Protein AF-A0A975CCB9-F1 (afdb_monomer_lite)

pLDDT: mean 89.03, std 10.04, range [45.72, 97.88]

Foldseek 3Di:
DWDFLVVCLAVPQKAKAWDDWDACPDDLFGIKTKIKMDNDVVLVVPPPPVPRPIWIKIWTASFFDDKDKDFDDVPDDDPQWAWGGDQWTKTPDDPVLVVCCVPPVVVCVPVVARWIWIWGNHDRMIMIITGRDGIIMDIDDDD

Radius of gyration: 15.51 Å; chains: 1; bounding box: 40×26×42 Å

Secondary structure (DSSP, 8-state):
-PEEHHHHTT--S-EEEEEEEEEEEETTEEEEEEEEEESSHHHHHHTTSTT---EEEEEEESSEEEEEEEE--TT---TT-EEESSSEEEEEE-HHHHHHHHH-HHHHHHH-SPPEEEEEEETTEEEEEEESSPPEEEEPPP-

Structure (mmCIF, N/CA/C/O backbone):
data_AF-A0A975CCB9-F1
#
_entry.id   AF-A0A975CCB9-F1
#
loop_
_atom_site.group_PDB
_atom_site.id
_atom_site.type_symbol
_atom_site.label_atom_id
_atom_site.label_alt_id
_atom_site.label_comp_id
_atom_site.label_asym_id
_atom_site.label_entity_id
_atom_site.label_seq_id
_atom_site.pdbx_PDB_ins_code
_atom_site.Cartn_x
_atom_site.Cartn_y
_atom_site.Cartn_z
_atom_site.occupancy
_atom_site.B_iso_or_equiv
_atom_site.auth_seq_id
_atom_site.auth_comp_id
_atom_site.auth_asym_id
_atom_site.auth_atom_id
_atom_site.pdbx_PDB_model_num
ATOM 1 N N . MET A 1 1 ? -7.059 -13.027 -12.911 1.00 60.38 1 MET A N 1
ATOM 2 C CA . MET A 1 1 ? -7.643 -13.655 -11.696 1.00 60.38 1 MET A CA 1
ATOM 3 C C . MET A 1 1 ? -7.320 -12.735 -10.530 1.00 60.38 1 MET A C 1
ATOM 5 O O . MET A 1 1 ? -6.174 -12.328 -10.441 1.00 60.38 1 MET A O 1
ATOM 9 N N . GLY A 1 2 ? -8.303 -12.330 -9.720 1.00 77.81 2 GLY A N 1
ATOM 10 C CA . GLY A 1 2 ? -8.056 -11.396 -8.613 1.00 77.81 2 GLY A CA 1
ATOM 11 C C . GLY A 1 2 ? -7.240 -12.049 -7.497 1.00 77.81 2 GLY A C 1
ATOM 12 O O . GLY A 1 2 ? -7.587 -13.140 -7.044 1.00 77.81 2 GLY A O 1
ATOM 13 N N . MET A 1 3 ? -6.166 -11.389 -7.081 1.00 91.19 3 MET A N 1
ATOM 14 C CA . MET A 1 3 ? -5.312 -11.757 -5.953 1.00 91.19 3 MET A CA 1
ATOM 15 C C . MET A 1 3 ? -5.696 -10.931 -4.723 1.00 91.19 3 MET A C 1
ATOM 17 O O . MET A 1 3 ? -6.300 -9.863 -4.850 1.00 91.19 3 MET A O 1
ATOM 21 N N . ARG A 1 4 ? -5.373 -11.413 -3.519 1.00 90.75 4 ARG A N 1
ATOM 22 C CA . ARG A 1 4 ? -5.697 -10.687 -2.282 1.00 90.75 4 ARG A CA 1
ATOM 23 C C . ARG A 1 4 ? -4.503 -9.875 -1.817 1.00 90.75 4 ARG A C 1
ATOM 25 O O . ARG A 1 4 ? -3.369 -10.336 -1.893 1.00 90.75 4 ARG A O 1
ATOM 32 N N . PHE A 1 5 ? -4.771 -8.721 -1.216 1.00 89.88 5 PHE A N 1
ATOM 33 C CA . PHE A 1 5 ? -3.738 -7.868 -0.621 1.00 89.88 5 PHE A CA 1
ATOM 34 C C . PHE A 1 5 ? -2.839 -8.612 0.370 1.00 89.88 5 PHE A C 1
ATOM 36 O O . PHE A 1 5 ? -1.623 -8.456 0.366 1.00 89.88 5 PHE A O 1
ATOM 43 N N . LYS A 1 6 ? -3.430 -9.487 1.189 1.00 88.62 6 LYS A N 1
ATOM 44 C CA . LYS A 1 6 ? -2.690 -10.278 2.182 1.00 88.62 6 LYS A CA 1
ATOM 45 C C . LYS A 1 6 ? -1.659 -11.221 1.573 1.00 88.62 6 LYS A C 1
ATOM 47 O O . LYS A 1 6 ? -0.684 -11.545 2.244 1.00 88.62 6 LYS A O 1
ATOM 52 N N . ASP A 1 7 ? -1.871 -11.654 0.333 1.00 90.19 7 ASP A N 1
ATOM 53 C CA . ASP A 1 7 ? -0.935 -12.533 -0.362 1.00 90.19 7 ASP A CA 1
ATOM 54 C C . ASP A 1 7 ? 0.346 -11.755 -0.747 1.00 90.19 7 ASP A C 1
ATOM 56 O O . ASP A 1 7 ? 1.433 -12.327 -0.743 1.00 90.19 7 ASP A O 1
ATOM 60 N N . PHE A 1 8 ? 0.244 -10.434 -0.947 1.00 91.12 8 PHE A N 1
ATOM 61 C CA . PHE A 1 8 ? 1.368 -9.533 -1.232 1.00 91.12 8 PHE A CA 1
ATOM 62 C C . PHE A 1 8 ? 2.099 -9.031 0.020 1.00 91.12 8 PHE A C 1
ATOM 64 O O . PHE A 1 8 ? 3.225 -8.563 -0.070 1.00 91.12 8 PHE A O 1
ATOM 71 N N . MET A 1 9 ? 1.529 -9.180 1.220 1.00 91.00 9 MET A N 1
ATOM 72 C CA . MET A 1 9 ? 2.229 -8.797 2.459 1.00 91.00 9 MET A CA 1
ATOM 73 C C . MET A 1 9 ? 3.508 -9.614 2.702 1.00 91.00 9 MET A C 1
ATOM 75 O O . MET A 1 9 ? 4.369 -9.195 3.468 1.00 91.00 9 MET A O 1
ATOM 79 N N . GLN A 1 10 ? 3.614 -10.805 2.106 1.00 87.00 10 GLN A N 1
ATOM 80 C CA . GLN A 1 10 ? 4.793 -11.676 2.201 1.00 87.00 10 GLN A CA 1
ATOM 81 C C . GLN A 1 10 ? 5.717 -11.545 0.983 1.00 87.00 10 GLN A C 1
ATOM 83 O O . GLN A 1 10 ? 6.751 -12.214 0.918 1.00 87.00 10 GLN A O 1
ATOM 88 N N . ASP A 1 11 ? 5.334 -10.715 0.017 1.00 83.38 11 ASP A N 1
ATOM 89 C CA . ASP A 1 11 ? 6.090 -10.478 -1.198 1.00 83.38 11 ASP A CA 1
ATOM 90 C C . ASP A 1 11 ? 7.246 -9.525 -0.892 1.00 83.38 11 ASP A C 1
ATOM 92 O O . ASP A 1 11 ? 7.067 -8.321 -0.750 1.00 83.38 11 ASP A O 1
ATOM 96 N N . THR A 1 12 ? 8.433 -10.102 -0.720 1.00 85.44 12 THR A N 1
ATOM 97 C CA . THR A 1 12 ? 9.662 -9.381 -0.368 1.00 85.44 12 THR A CA 1
ATOM 98 C C . THR A 1 12 ? 10.661 -9.425 -1.524 1.00 85.44 12 THR A C 1
ATOM 100 O O . THR A 1 12 ? 10.566 -10.275 -2.415 1.00 85.44 12 THR A O 1
ATOM 103 N N . GLY A 1 13 ? 11.636 -8.511 -1.518 1.00 88.56 13 GLY A N 1
ATOM 104 C CA . GLY A 1 13 ? 12.678 -8.444 -2.553 1.00 88.56 13 GLY A CA 1
ATOM 105 C C . GLY A 1 13 ? 12.213 -7.826 -3.873 1.00 88.56 13 GLY A C 1
ATOM 106 O O . GLY A 1 13 ? 12.798 -8.102 -4.919 1.00 88.56 13 GLY A O 1
ATOM 107 N N . HIS A 1 14 ? 11.153 -7.027 -3.819 1.00 91.94 14 HIS A N 1
ATOM 108 C CA . HIS A 1 14 ? 10.673 -6.207 -4.920 1.00 91.94 14 HIS A CA 1
ATOM 109 C C . HIS A 1 14 ? 10.544 -4.769 -4.420 1.00 91.94 14 HIS A C 1
ATOM 111 O O . HIS A 1 14 ? 10.593 -4.528 -3.220 1.00 91.94 14 HIS A O 1
ATOM 117 N N . TYR A 1 15 ? 10.407 -3.843 -5.354 1.00 94.19 15 TYR A N 1
ATOM 118 C CA . TYR A 1 15 ? 10.173 -2.431 -5.119 1.00 94.19 15 TYR A CA 1
ATOM 119 C C . TYR A 1 15 ? 8.884 -2.029 -5.818 1.00 94.19 15 TYR A C 1
ATOM 121 O O . TYR A 1 15 ? 8.557 -2.572 -6.881 1.00 94.19 15 TYR A O 1
ATOM 129 N N . LEU A 1 16 ? 8.184 -1.051 -5.248 1.00 95.75 16 LEU A N 1
ATOM 130 C CA . LEU A 1 16 ? 6.989 -0.460 -5.839 1.00 95.75 16 LEU A CA 1
ATOM 131 C C . LEU A 1 16 ? 7.240 0.980 -6.290 1.00 95.75 16 LEU A C 1
ATOM 133 O O . LEU A 1 16 ? 7.970 1.717 -5.638 1.00 95.75 16 LEU A O 1
ATOM 137 N N . SER A 1 17 ? 6.574 1.410 -7.355 1.00 95.94 17 SER A N 1
ATOM 138 C CA . SER A 1 17 ? 6.412 2.818 -7.734 1.00 95.94 17 SER A CA 1
ATOM 139 C C . SER A 1 17 ? 4.923 3.150 -7.769 1.00 95.94 17 SER A C 1
ATOM 141 O O . SER A 1 17 ? 4.124 2.364 -8.282 1.00 95.94 17 SER A O 1
ATOM 143 N N . PHE A 1 18 ? 4.538 4.287 -7.185 1.00 96.75 18 PHE A N 1
ATOM 144 C CA . PHE A 1 18 ? 3.163 4.777 -7.236 1.00 96.75 18 PHE A CA 1
ATOM 145 C C . PHE A 1 18 ? 2.945 5.542 -8.538 1.00 96.75 18 PHE A C 1
ATOM 147 O O . PHE A 1 18 ? 3.596 6.556 -8.776 1.00 96.75 18 PHE A O 1
ATOM 154 N N . GLU A 1 19 ? 1.981 5.095 -9.339 1.00 95.88 19 GLU A N 1
ATOM 155 C CA . GLU A 1 19 ? 1.722 5.691 -10.650 1.00 95.88 19 GLU A CA 1
ATOM 156 C C . GLU A 1 19 ? 0.529 6.642 -10.604 1.00 95.88 19 GLU A C 1
ATOM 158 O O . GLU A 1 19 ? 0.593 7.777 -11.076 1.00 95.88 19 GLU A O 1
ATOM 163 N N . GLN A 1 20 ? -0.588 6.189 -10.028 1.00 95.81 20 GLN A N 1
ATOM 164 C CA . GLN A 1 20 ? -1.801 6.998 -9.954 1.00 95.81 20 GLN A CA 1
ATOM 165 C C . GLN A 1 20 ? -2.826 6.457 -8.956 1.00 95.81 20 GLN A C 1
ATOM 167 O O . GLN A 1 20 ? -2.876 5.268 -8.641 1.00 95.81 20 GLN A O 1
ATOM 172 N N . ALA A 1 21 ? -3.708 7.359 -8.525 1.00 97.31 21 ALA A N 1
ATOM 173 C CA . ALA A 1 21 ? -4.948 7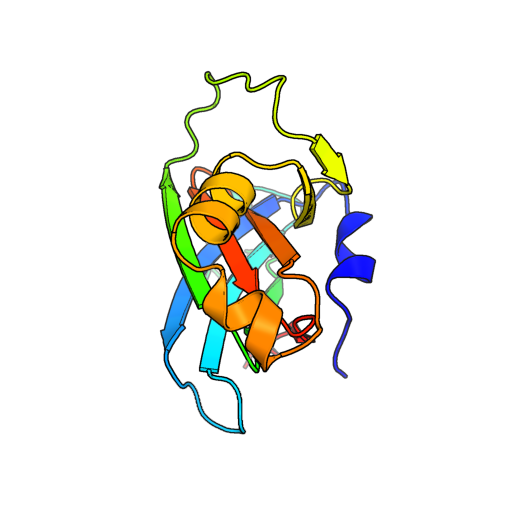.045 -7.833 1.00 97.31 21 ALA A CA 1
ATOM 174 C C . ALA A 1 21 ? -6.131 7.479 -8.710 1.00 97.31 21 ALA A C 1
ATOM 176 O O . ALA A 1 21 ? -6.232 8.647 -9.089 1.00 97.31 21 ALA A O 1
ATOM 177 N N . LEU A 1 22 ? -7.027 6.547 -9.023 1.00 96.88 22 LEU A N 1
ATOM 178 C CA . LEU A 1 22 ? -8.212 6.780 -9.845 1.00 96.88 22 LEU A CA 1
ATOM 179 C C . LEU A 1 22 ? -9.467 6.680 -8.978 1.00 96.88 22 LEU A C 1
ATOM 181 O O . LEU A 1 22 ? -9.702 5.662 -8.323 1.00 96.88 22 LEU A O 1
ATOM 185 N N . LEU A 1 23 ? -10.283 7.734 -8.991 1.00 95.00 23 LEU A N 1
ATOM 186 C CA . LEU A 1 23 ? -11.560 7.785 -8.281 1.00 95.00 23 LEU A CA 1
ATOM 187 C C . LEU A 1 23 ? -12.691 7.310 -9.193 1.00 95.00 23 LEU A C 1
ATOM 189 O O . LEU A 1 23 ? -12.807 7.780 -10.322 1.00 95.00 23 LEU A O 1
ATOM 193 N N . ALA A 1 24 ? -13.530 6.408 -8.683 1.00 89.19 24 ALA A N 1
ATOM 194 C CA . ALA A 1 24 ? -14.649 5.793 -9.402 1.00 89.19 24 ALA A CA 1
ATOM 195 C C . ALA A 1 24 ? -14.305 5.248 -10.816 1.00 89.19 24 ALA A C 1
ATOM 197 O O . ALA A 1 24 ? -14.993 5.583 -11.781 1.00 89.19 24 ALA A O 1
ATOM 198 N N . PRO A 1 25 ? -13.279 4.386 -10.963 1.00 78.88 25 PRO A N 1
ATOM 199 C CA . PRO A 1 25 ? -12.792 3.871 -12.251 1.00 78.88 25 PRO A CA 1
ATOM 200 C C . PRO A 1 25 ? -13.701 2.828 -12.943 1.00 78.88 25 PRO A C 1
ATOM 202 O O . PRO A 1 25 ? -13.227 2.163 -13.855 1.00 78.88 25 PRO A O 1
ATOM 205 N N . GLU A 1 26 ? -14.979 2.703 -12.549 1.00 86.38 26 GLU A N 1
ATOM 206 C CA . GLU A 1 26 ? -16.013 1.749 -13.028 1.00 86.38 26 GLU A CA 1
ATOM 207 C C . GLU A 1 26 ? -16.122 0.405 -12.260 1.00 86.38 26 GLU A C 1
ATOM 209 O O . GLU A 1 26 ? -15.375 0.113 -11.330 1.00 86.38 26 GLU A O 1
ATOM 214 N N . ASN A 1 27 ? -17.129 -0.413 -12.610 1.00 85.56 27 ASN A N 1
ATOM 215 C CA . ASN A 1 27 ? -17.359 -1.787 -12.115 1.00 85.56 27 ASN A CA 1
ATOM 216 C C . ASN A 1 27 ? -17.471 -1.968 -10.589 1.00 85.56 27 ASN A C 1
ATOM 218 O O . ASN A 1 27 ? -17.112 -3.013 -10.049 1.00 85.56 27 ASN A O 1
ATOM 222 N N . GLY A 1 28 ? -18.013 -0.971 -9.885 1.00 86.50 28 GLY A N 1
ATOM 223 C CA . GLY A 1 28 ? -18.185 -1.039 -8.429 1.00 86.50 28 GLY A CA 1
ATOM 224 C C . GLY A 1 28 ? -16.886 -0.838 -7.644 1.00 86.50 28 GLY A C 1
ATOM 225 O O . GLY A 1 28 ? -16.856 -1.105 -6.444 1.00 86.50 28 GLY A O 1
ATOM 226 N N . VAL A 1 29 ? -15.830 -0.358 -8.305 1.00 92.94 29 VAL A N 1
ATOM 227 C CA . VAL A 1 29 ? -14.596 0.106 -7.669 1.00 92.94 29 VAL A CA 1
ATOM 228 C C . VAL A 1 29 ? -14.726 1.602 -7.400 1.00 92.94 29 VAL A C 1
ATOM 230 O O . VAL A 1 29 ? -15.036 2.377 -8.306 1.00 92.94 29 VAL A O 1
ATOM 233 N N . ASN A 1 30 ? -14.486 2.019 -6.157 1.00 94.88 30 ASN A N 1
ATOM 234 C CA . ASN A 1 30 ? -14.572 3.427 -5.763 1.00 94.88 30 ASN A CA 1
ATOM 235 C C . ASN A 1 30 ? -13.200 4.114 -5.756 1.00 94.88 30 ASN A C 1
ATOM 237 O O . ASN A 1 30 ? -13.120 5.313 -6.020 1.00 94.88 30 ASN A O 1
ATOM 241 N N . LEU A 1 31 ? -12.128 3.359 -5.509 1.00 97.31 31 LEU A N 1
ATOM 242 C CA . LEU A 1 31 ? -10.744 3.819 -5.610 1.00 97.31 31 LEU A CA 1
ATOM 243 C C . LEU A 1 31 ? -9.885 2.713 -6.218 1.00 97.31 31 LEU A C 1
ATOM 245 O 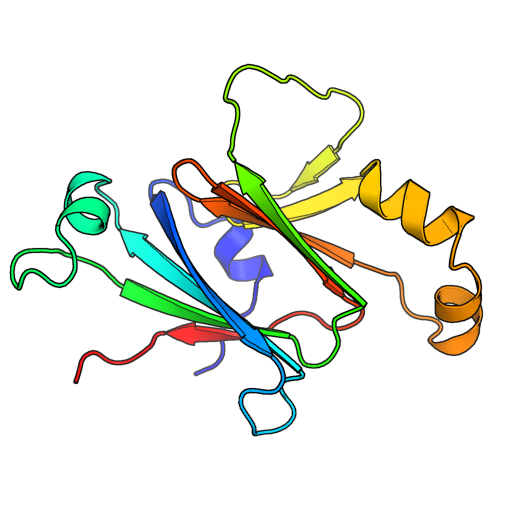O . LEU A 1 31 ? -9.941 1.575 -5.761 1.00 97.31 31 LEU A O 1
ATOM 249 N N . ARG A 1 32 ? -9.059 3.060 -7.202 1.00 97.75 32 ARG A N 1
ATOM 250 C CA . ARG A 1 32 ? -7.984 2.205 -7.716 1.00 97.75 32 ARG A CA 1
ATOM 251 C C . ARG A 1 32 ? -6.650 2.880 -7.479 1.00 97.75 32 ARG A C 1
ATOM 253 O O . ARG A 1 32 ? -6.461 4.020 -7.900 1.00 97.75 32 ARG A O 1
ATOM 260 N N . ILE A 1 33 ? -5.732 2.164 -6.848 1.00 97.88 33 ILE A N 1
ATOM 261 C CA . ILE A 1 33 ? -4.323 2.545 -6.787 1.00 97.88 33 ILE A CA 1
ATOM 262 C C . ILE A 1 33 ? -3.577 1.731 -7.837 1.00 97.88 33 ILE A C 1
ATOM 264 O O . ILE A 1 33 ? -3.724 0.512 -7.885 1.00 97.88 33 ILE A O 1
ATOM 268 N N . VAL A 1 34 ? -2.811 2.402 -8.689 1.00 97.50 34 VAL A N 1
ATOM 269 C CA . VAL A 1 34 ? -1.974 1.754 -9.700 1.00 97.50 34 VAL A CA 1
ATOM 270 C C . VAL A 1 34 ? -0.530 1.844 -9.248 1.00 97.50 34 VAL A C 1
ATOM 272 O O . VAL A 1 34 ? -0.039 2.938 -8.950 1.00 97.50 34 VAL A O 1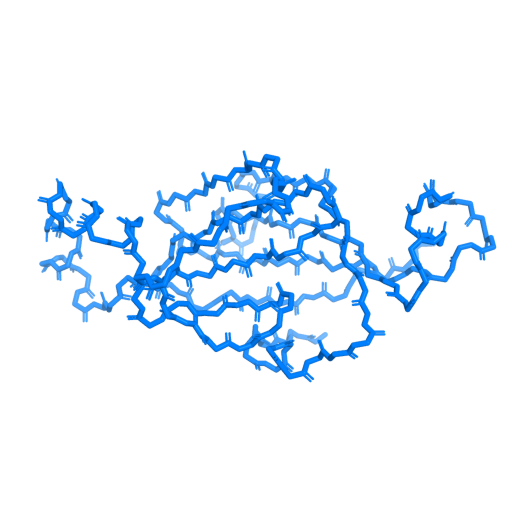
ATOM 275 N N . VAL A 1 35 ? 0.130 0.691 -9.192 1.00 97.19 35 VAL A N 1
ATOM 276 C CA . VAL A 1 35 ? 1.545 0.587 -8.844 1.00 97.19 35 VAL A CA 1
ATOM 277 C C . VAL A 1 35 ? 2.300 -0.218 -9.884 1.00 97.19 35 VAL A C 1
ATOM 279 O O . VAL A 1 35 ? 1.792 -1.206 -10.414 1.00 97.19 35 VAL A O 1
ATOM 282 N N . ASN A 1 36 ? 3.538 0.180 -10.126 1.00 96.88 36 ASN A N 1
ATOM 283 C CA . ASN A 1 36 ? 4.516 -0.619 -10.843 1.00 96.88 36 ASN A CA 1
ATOM 284 C C . ASN A 1 36 ? 5.372 -1.391 -9.844 1.00 96.88 36 ASN A C 1
ATOM 286 O O . ASN A 1 36 ? 5.701 -0.867 -8.783 1.00 96.88 36 ASN A O 1
ATOM 290 N N . ARG A 1 37 ? 5.735 -2.628 -10.177 1.00 95.62 37 ARG A N 1
ATOM 291 C CA . ARG A 1 37 ? 6.545 -3.512 -9.335 1.00 95.62 37 ARG A CA 1
ATOM 292 C C . ARG A 1 37 ? 7.698 -4.101 -10.135 1.00 95.62 37 ARG A C 1
ATOM 294 O O . ARG A 1 37 ? 7.477 -4.624 -11.223 1.00 95.62 37 ARG A O 1
ATO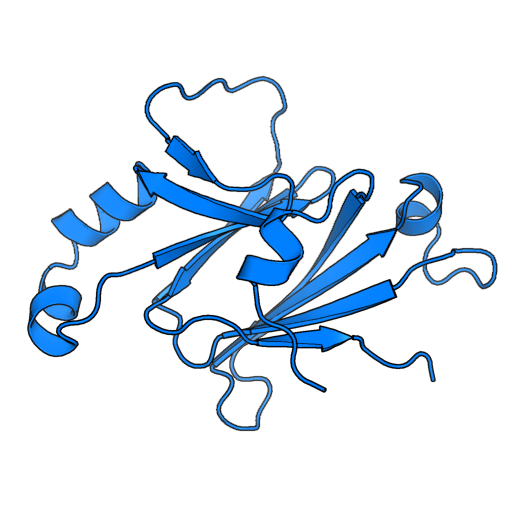M 301 N N . SER A 1 38 ? 8.896 -4.095 -9.563 1.00 95.69 38 SER A N 1
ATOM 302 C CA . SER A 1 38 ? 10.079 -4.755 -10.132 1.00 95.69 38 SER A CA 1
ATOM 303 C C . SER A 1 38 ? 11.008 -5.259 -9.030 1.00 95.69 38 SER A C 1
ATOM 305 O O . SER A 1 38 ? 10.897 -4.845 -7.880 1.00 95.69 38 SER A O 1
ATOM 307 N N . ARG A 1 39 ? 11.926 -6.168 -9.364 1.00 95.25 39 ARG A N 1
ATOM 308 C CA . ARG A 1 39 ? 13.044 -6.544 -8.483 1.00 95.25 39 ARG A CA 1
ATOM 309 C C . ARG A 1 39 ? 14.148 -5.496 -8.458 1.00 95.25 39 ARG A C 1
ATOM 311 O O . ARG A 1 39 ? 14.905 -5.455 -7.496 1.00 95.25 39 ARG A O 1
ATOM 318 N N . GLU A 1 40 ? 14.219 -4.650 -9.479 1.00 94.88 40 GLU A N 1
ATOM 319 C CA . GLU A 1 40 ? 15.256 -3.639 -9.623 1.00 94.88 40 GLU A CA 1
ATOM 320 C C . GLU A 1 40 ? 14.617 -2.250 -9.686 1.00 94.88 40 GLU A C 1
ATOM 322 O O . GLU A 1 40 ? 13.757 -1.969 -10.519 1.00 94.88 40 GLU A O 1
ATOM 327 N N . VAL A 1 41 ? 15.071 -1.330 -8.829 1.00 93.25 41 VAL A N 1
ATOM 328 C CA . VAL A 1 41 ? 14.590 0.066 -8.845 1.00 93.25 41 VAL A CA 1
ATOM 329 C C . VAL A 1 41 ? 14.842 0.720 -10.207 1.00 93.25 41 VAL A C 1
ATOM 331 O O . VAL A 1 41 ? 14.045 1.535 -10.661 1.00 93.25 41 VAL A O 1
ATOM 334 N N . ALA A 1 42 ? 15.934 0.346 -10.881 1.00 95.19 42 ALA A N 1
ATOM 335 C CA . ALA A 1 42 ? 16.274 0.878 -12.195 1.00 95.19 42 ALA A CA 1
ATOM 336 C C . ALA A 1 42 ? 15.160 0.643 -13.226 1.00 95.19 42 ALA A C 1
ATOM 338 O O . ALA A 1 42 ? 14.871 1.561 -13.991 1.00 95.19 42 ALA A O 1
ATOM 339 N N . ASP A 1 43 ? 14.501 -0.519 -13.200 1.00 96.62 43 ASP A N 1
ATOM 340 C CA . ASP A 1 43 ? 13.410 -0.843 -14.124 1.00 96.62 43 ASP A CA 1
ATOM 341 C C . ASP A 1 43 ? 12.208 0.080 -13.908 1.00 96.62 43 ASP A C 1
ATOM 343 O O . ASP A 1 43 ? 11.632 0.587 -14.870 1.00 96.62 43 ASP A O 1
ATOM 347 N N . LEU A 1 44 ? 11.882 0.383 -12.647 1.00 95.12 44 LEU A N 1
ATOM 348 C CA . LEU A 1 44 ? 10.815 1.327 -12.303 1.00 95.12 44 LEU A CA 1
ATOM 349 C C . LEU A 1 44 ? 11.110 2.740 -12.824 1.00 95.12 44 LEU A C 1
ATOM 351 O O . LEU A 1 44 ? 10.206 3.425 -13.290 1.00 95.12 44 LEU A O 1
ATOM 355 N N . LEU A 1 45 ? 12.374 3.172 -12.772 1.00 93.44 45 LEU A N 1
ATOM 356 C CA . LEU A 1 45 ? 12.787 4.517 -13.188 1.00 93.44 45 LEU A CA 1
ATOM 357 C C . LEU A 1 45 ? 12.809 4.707 -14.708 1.00 93.44 45 LEU A C 1
ATOM 359 O O . LEU A 1 45 ? 12.659 5.835 -15.182 1.00 93.44 45 LEU A O 1
ATOM 363 N N . ILE A 1 46 ? 13.052 3.636 -15.469 1.00 93.88 46 ILE A N 1
ATOM 364 C CA . ILE A 1 46 ? 13.111 3.698 -16.937 1.00 93.88 46 ILE A CA 1
ATOM 365 C C . ILE A 1 46 ? 11.796 3.284 -17.602 1.00 93.88 46 ILE A C 1
ATOM 367 O O . ILE A 1 46 ? 11.646 3.493 -18.806 1.00 93.88 46 ILE A O 1
ATOM 371 N N . HIS A 1 47 ? 10.844 2.708 -16.865 1.00 92.25 47 HIS A N 1
ATOM 372 C CA . HIS A 1 47 ? 9.521 2.370 -17.384 1.00 92.25 47 HIS A CA 1
ATOM 373 C C . HIS A 1 47 ? 8.848 3.605 -18.030 1.00 92.25 47 HIS A C 1
ATOM 375 O O . HIS A 1 47 ? 8.912 4.698 -17.463 1.00 92.25 47 HIS A O 1
ATOM 381 N N . PRO A 1 48 ? 8.219 3.488 -19.221 1.00 92.88 48 PRO A N 1
ATOM 382 C CA . PRO A 1 48 ? 7.853 2.269 -19.952 1.00 92.88 48 PRO A CA 1
ATOM 383 C C . PRO A 1 48 ? 8.870 1.830 -21.024 1.00 92.88 48 PRO A C 1
ATOM 385 O O . PRO A 1 48 ? 8.481 1.341 -22.085 1.00 92.88 48 PRO A O 1
ATOM 388 N N . HIS A 1 49 ? 10.175 2.035 -20.810 1.00 93.75 49 HIS A N 1
ATOM 389 C CA . HIS A 1 49 ? 11.191 1.562 -21.753 1.00 93.75 49 HIS A CA 1
ATOM 390 C C . HIS A 1 49 ? 11.078 0.037 -21.979 1.00 93.75 49 HIS A C 1
ATOM 392 O O . HIS A 1 49 ? 10.888 -0.689 -21.007 1.00 93.75 49 HIS A O 1
ATOM 398 N N . PRO A 1 50 ? 11.244 -0.478 -23.216 1.00 90.88 50 PRO A N 1
ATOM 399 C CA . PRO A 1 50 ? 11.069 -1.906 -23.522 1.00 90.88 50 PRO A CA 1
ATOM 400 C C . PRO A 1 50 ? 11.979 -2.872 -22.750 1.00 90.88 50 PRO A C 1
ATOM 402 O O . PRO A 1 50 ? 11.660 -4.049 -22.639 1.00 90.88 50 PRO A O 1
ATOM 405 N N . ASP A 1 51 ? 13.111 -2.377 -22.248 1.00 93.31 51 ASP A N 1
ATOM 406 C CA . ASP A 1 51 ? 14.060 -3.171 -21.455 1.00 93.31 51 ASP A CA 1
ATOM 407 C C . ASP A 1 51 ? 13.697 -3.228 -19.959 1.00 93.31 51 ASP A C 1
ATOM 409 O O . ASP A 1 51 ? 14.368 -3.926 -19.205 1.00 93.31 51 ASP A O 1
ATOM 413 N N . ALA A 1 52 ? 12.678 -2.482 -19.520 1.00 95.06 52 ALA A N 1
ATOM 414 C CA . ALA A 1 52 ? 12.241 -2.462 -18.130 1.00 95.06 52 ALA A CA 1
ATOM 415 C C . ALA A 1 52 ? 11.450 -3.735 -17.798 1.00 95.06 52 ALA A C 1
ATOM 417 O O . ALA A 1 52 ? 10.384 -3.966 -18.374 1.00 95.06 52 ALA A O 1
ATOM 418 N N . ASP A 1 53 ? 11.923 -4.528 -16.836 1.00 95.81 53 ASP A N 1
ATOM 419 C CA . ASP A 1 53 ? 11.158 -5.656 -16.292 1.00 95.81 53 ASP A CA 1
ATOM 420 C C . ASP A 1 53 ? 10.223 -5.156 -15.182 1.00 95.81 53 ASP A C 1
ATOM 422 O O . ASP A 1 53 ? 10.593 -5.057 -14.008 1.00 95.81 53 ASP A O 1
ATOM 426 N N . VAL A 1 54 ? 9.012 -4.750 -15.574 1.00 95.94 54 VAL A N 1
ATOM 427 C CA . VAL A 1 54 ? 8.007 -4.172 -14.673 1.00 95.94 54 VAL A CA 1
ATOM 428 C C . VAL A 1 54 ? 6.677 -4.889 -14.825 1.00 95.94 54 VAL A C 1
ATOM 430 O O . VAL A 1 54 ? 6.159 -5.055 -15.926 1.00 95.94 54 VAL A O 1
ATOM 433 N N . THR A 1 55 ? 6.082 -5.242 -13.689 1.00 95.75 55 THR A N 1
ATOM 434 C CA . THR A 1 55 ? 4.695 -5.697 -13.607 1.00 95.75 55 THR A CA 1
ATOM 435 C C . THR A 1 55 ? 3.828 -4.584 -13.032 1.00 95.75 55 THR A C 1
ATOM 437 O O . THR A 1 55 ? 4.087 -4.106 -11.925 1.00 95.75 55 THR A O 1
ATOM 440 N N . THR A 1 56 ? 2.778 -4.186 -13.745 1.00 96.62 56 THR A N 1
ATOM 441 C CA . THR A 1 56 ? 1.813 -3.193 -13.258 1.00 96.62 56 THR A CA 1
ATOM 442 C C . THR A 1 56 ? 0.651 -3.885 -12.549 1.00 96.62 56 THR A C 1
ATOM 444 O O . THR A 1 56 ? 0.084 -4.853 -13.054 1.00 96.62 56 THR A O 1
ATOM 447 N N . TYR A 1 57 ? 0.257 -3.364 -11.389 1.00 96.75 57 TYR A N 1
ATOM 448 C CA . TYR A 1 57 ? -0.889 -3.842 -10.624 1.00 96.75 57 TYR A CA 1
ATOM 449 C C . TYR A 1 57 ? -1.920 -2.740 -10.420 1.00 96.75 57 TYR A C 1
ATOM 451 O O . TYR A 1 57 ? -1.597 -1.625 -10.009 1.00 96.75 57 TYR A O 1
ATOM 459 N N . ASN A 1 58 ? -3.185 -3.104 -10.613 1.00 96.56 58 ASN A N 1
ATOM 460 C CA . ASN A 1 58 ? -4.320 -2.364 -10.084 1.00 96.56 58 ASN A CA 1
ATOM 461 C C . ASN A 1 58 ? -4.688 -2.930 -8.714 1.00 96.56 58 ASN A C 1
ATOM 463 O O . ASN A 1 58 ? -4.867 -4.140 -8.563 1.00 96.56 58 ASN A O 1
ATOM 467 N N . ILE A 1 59 ? -4.833 -2.048 -7.735 1.00 97.00 59 ILE A N 1
ATOM 468 C CA . ILE A 1 59 ? -5.281 -2.357 -6.381 1.00 97.00 59 ILE A CA 1
ATOM 469 C C . ILE A 1 59 ? -6.625 -1.660 -6.189 1.00 97.00 59 ILE A C 1
ATOM 471 O O . ILE A 1 59 ? -6.698 -0.446 -5.979 1.00 97.00 59 ILE A O 1
ATOM 475 N N . ASP A 1 60 ? -7.690 -2.444 -6.288 1.00 96.56 60 ASP A N 1
ATOM 476 C CA . ASP A 1 60 ? -9.061 -1.962 -6.346 1.00 96.56 60 ASP A CA 1
ATOM 477 C C . ASP A 1 60 ? -9.723 -2.035 -4.977 1.00 96.56 60 ASP A C 1
ATOM 479 O O . ASP A 1 60 ? -9.858 -3.108 -4.388 1.00 96.56 60 ASP A O 1
ATOM 483 N N . PHE A 1 61 ? -10.188 -0.887 -4.494 1.00 95.31 61 PHE A N 1
ATOM 484 C CA . PHE A 1 61 ? -10.950 -0.729 -3.266 1.00 95.31 61 PHE A CA 1
ATOM 485 C C . PHE A 1 61 ? -12.428 -0.493 -3.607 1.00 95.31 61 PHE A C 1
ATOM 487 O O . PHE A 1 61 ? -12.804 0.610 -4.030 1.00 95.31 61 PHE A O 1
ATOM 494 N N . PRO A 1 62 ? -13.300 -1.495 -3.388 1.00 92.69 62 PRO A N 1
ATOM 495 C CA . PRO A 1 62 ? -14.741 -1.319 -3.528 1.00 92.69 62 PRO A CA 1
ATOM 496 C C . PRO A 1 62 ? -15.284 -0.252 -2.575 1.00 92.69 62 PRO A C 1
ATOM 498 O O . PRO A 1 62 ? -16.103 0.566 -2.973 1.00 92.69 62 PRO A O 1
ATOM 501 N N . TYR A 1 63 ? -14.796 -0.208 -1.332 1.00 89.62 63 TYR A N 1
ATOM 502 C CA . TYR A 1 63 ? -15.226 0.770 -0.331 1.00 89.62 63 TYR A CA 1
ATOM 503 C C . TYR A 1 63 ? -14.037 1.303 0.469 1.00 89.62 63 TYR A C 1
ATOM 505 O O . TYR A 1 63 ? -13.547 0.650 1.395 1.00 89.62 63 TYR A O 1
ATOM 513 N N . TYR A 1 64 ? -13.598 2.515 0.126 1.00 92.00 64 TYR A N 1
ATOM 514 C CA . TYR A 1 64 ? -12.578 3.261 0.861 1.00 92.00 64 TYR A CA 1
ATOM 515 C C . TYR A 1 64 ? -13.213 4.433 1.625 1.00 92.00 64 TYR A C 1
ATOM 517 O O . TYR A 1 64 ? -14.254 4.957 1.231 1.00 92.00 64 TYR A O 1
ATOM 525 N N . VAL A 1 65 ? -12.585 4.831 2.728 1.00 91.31 65 VAL A N 1
ATOM 526 C CA . VAL A 1 65 ? -12.961 6.006 3.530 1.00 91.31 65 VAL A CA 1
ATOM 527 C C . VAL A 1 65 ? -12.092 7.198 3.155 1.00 91.31 65 VAL A C 1
ATOM 529 O O . VAL A 1 65 ? -12.592 8.297 2.937 1.00 91.31 65 VAL A O 1
ATOM 532 N N . THR A 1 66 ? -10.781 6.980 3.078 1.00 93.06 66 THR A N 1
ATOM 533 C CA . THR A 1 66 ? -9.811 7.992 2.667 1.00 93.06 66 THR A CA 1
ATOM 534 C C . THR A 1 66 ? -8.586 7.320 2.066 1.00 93.06 66 THR A C 1
ATOM 536 O O . THR A 1 66 ? -8.317 6.151 2.351 1.00 93.06 66 THR A O 1
ATOM 539 N N . TYR A 1 67 ? -7.829 8.077 1.282 1.00 96.38 67 TYR A N 1
ATOM 540 C CA . TYR A 1 67 ? -6.458 7.740 0.929 1.00 96.38 67 TYR A CA 1
ATOM 541 C C . TYR A 1 67 ? -5.578 8.981 1.077 1.00 96.38 67 TYR A C 1
ATOM 543 O O . TYR A 1 67 ? -6.070 10.112 1.019 1.00 96.38 67 TYR A O 1
ATOM 551 N N . MET A 1 68 ? -4.290 8.773 1.296 1.00 95.88 68 MET A N 1
ATOM 552 C CA . MET A 1 68 ? -3.303 9.831 1.428 1.00 95.88 68 MET A CA 1
ATOM 553 C C . MET A 1 68 ? -2.028 9.408 0.709 1.00 95.88 68 MET A C 1
ATOM 555 O O . MET A 1 68 ? -1.582 8.276 0.854 1.00 95.88 68 MET A O 1
ATOM 559 N N . VAL A 1 69 ? -1.461 10.329 -0.066 1.00 95.94 69 VAL A N 1
ATOM 560 C CA . VAL A 1 69 ? -0.169 10.155 -0.731 1.00 95.94 69 VAL A CA 1
ATOM 561 C C . VAL A 1 69 ? 0.799 11.134 -0.089 1.00 95.94 69 VAL A C 1
ATOM 563 O O . VAL A 1 69 ? 0.566 12.346 -0.119 1.00 95.94 69 VAL A O 1
ATOM 566 N N . THR A 1 70 ? 1.865 10.621 0.512 1.00 93.44 70 THR A N 1
ATOM 567 C CA . THR A 1 70 ? 2.908 11.429 1.152 1.00 93.44 70 THR A CA 1
ATOM 568 C C . THR A 1 70 ? 4.273 11.039 0.626 1.00 93.44 70 THR A C 1
ATOM 570 O O . THR A 1 70 ? 4.502 9.878 0.315 1.00 93.44 70 THR A O 1
ATOM 573 N N . VAL A 1 71 ? 5.195 11.997 0.569 1.00 91.12 71 VAL A N 1
ATOM 574 C CA . VAL A 1 71 ? 6.603 11.692 0.294 1.00 91.12 71 VAL A CA 1
ATOM 575 C C . VAL A 1 71 ? 7.164 10.868 1.452 1.00 91.12 71 VAL A C 1
ATOM 577 O O . VAL A 1 71 ? 6.985 11.250 2.612 1.00 91.12 71 VAL A O 1
ATOM 580 N N . GLU A 1 72 ? 7.822 9.756 1.133 1.00 81.56 72 GLU A N 1
ATOM 581 C CA . GLU A 1 72 ? 8.556 8.951 2.108 1.00 81.56 72 GLU A CA 1
ATOM 582 C C . GLU A 1 72 ? 9.816 9.716 2.521 1.00 81.56 72 GLU A C 1
ATOM 584 O O . GLU A 1 72 ? 10.701 10.009 1.714 1.00 81.56 72 GLU A O 1
ATOM 589 N N . ASP A 1 73 ? 9.880 10.070 3.800 1.00 70.38 73 ASP A N 1
ATOM 590 C CA . ASP A 1 73 ? 11.067 10.638 4.415 1.00 70.38 73 ASP A CA 1
ATOM 591 C C . ASP A 1 73 ? 11.678 9.497 5.236 1.00 70.38 73 ASP A C 1
ATOM 593 O O . ASP A 1 73 ? 11.172 9.114 6.290 1.00 70.38 73 ASP A O 1
ATOM 597 N N . TYR A 1 74 ? 12.760 8.905 4.719 1.00 66.62 74 TYR A N 1
ATOM 598 C CA . TYR A 1 74 ? 13.470 7.756 5.308 1.00 66.62 74 TYR A CA 1
ATOM 599 C C . TYR A 1 74 ? 14.070 8.038 6.707 1.00 66.62 74 TYR A C 1
ATOM 601 O O . TYR A 1 74 ? 14.967 7.327 7.167 1.00 66.62 74 TYR A O 1
ATOM 609 N N . THR A 1 75 ? 13.658 9.116 7.378 1.00 67.88 75 THR A N 1
ATOM 610 C CA . THR A 1 75 ? 14.242 9.614 8.624 1.00 67.88 75 THR A CA 1
ATOM 611 C C . THR A 1 75 ? 13.271 9.596 9.801 1.00 67.88 75 THR A C 1
ATOM 613 O O . THR A 1 75 ? 13.705 9.775 10.944 1.00 67.88 75 THR A O 1
ATOM 616 N N . ARG A 1 76 ? 11.978 9.324 9.577 1.00 66.00 76 ARG A N 1
ATOM 617 C CA . ARG A 1 76 ? 10.976 9.251 10.651 1.00 66.00 76 ARG A CA 1
ATOM 618 C C . ARG A 1 76 ? 10.751 7.832 11.149 1.00 66.00 76 ARG A C 1
ATOM 620 O O . ARG A 1 76 ? 10.016 7.048 10.562 1.00 66.00 76 ARG A O 1
ATOM 627 N N . TRP A 1 77 ? 11.301 7.550 12.324 1.00 66.88 77 TRP A N 1
ATOM 628 C CA . TRP A 1 77 ? 10.924 6.379 13.109 1.00 66.88 77 TRP A CA 1
ATOM 629 C C . TRP A 1 77 ? 9.658 6.664 13.921 1.00 66.88 77 TRP A C 1
ATOM 631 O O . TRP A 1 77 ? 9.598 7.645 14.664 1.00 66.88 77 TRP A O 1
ATOM 641 N N . ASN A 1 78 ? 8.642 5.812 13.771 1.00 76.88 78 ASN A N 1
ATOM 642 C CA . ASN A 1 78 ? 7.407 5.881 14.545 1.00 76.88 78 ASN A CA 1
ATOM 643 C C . ASN A 1 78 ? 7.139 4.549 15.256 1.00 76.88 78 ASN A C 1
ATOM 645 O O . ASN A 1 78 ? 6.425 3.692 14.740 1.00 76.88 78 ASN A O 1
ATOM 649 N N . ASP A 1 79 ? 7.664 4.425 16.474 1.00 84.94 79 ASP A N 1
ATOM 650 C CA . ASP A 1 79 ? 7.533 3.221 17.305 1.00 84.94 79 ASP A CA 1
ATOM 651 C C . ASP A 1 79 ? 6.093 2.969 17.797 1.00 84.94 79 ASP A C 1
ATOM 653 O O . ASP A 1 79 ? 5.803 1.915 18.363 1.00 84.94 79 ASP A O 1
ATOM 657 N N . TYR A 1 80 ? 5.182 3.934 17.620 1.00 91.56 80 TYR A N 1
ATOM 658 C CA . TYR A 1 80 ? 3.770 3.779 17.977 1.00 91.56 80 TYR A CA 1
ATOM 659 C C . TYR A 1 80 ? 3.004 2.940 16.955 1.00 91.56 80 TYR A C 1
ATOM 661 O O . TYR A 1 80 ? 2.085 2.199 17.308 1.00 91.56 80 TYR A O 1
ATOM 669 N N . ASN A 1 81 ? 3.351 3.080 15.678 1.00 91.38 81 ASN A N 1
ATOM 670 C CA . ASN A 1 81 ? 2.652 2.374 14.625 1.00 91.38 81 ASN A CA 1
ATOM 671 C C . ASN A 1 81 ? 3.123 0.914 14.576 1.00 91.38 81 ASN A C 1
ATOM 673 O O . ASN A 1 81 ? 4.319 0.642 14.500 1.00 91.38 81 ASN A O 1
ATOM 677 N N . THR A 1 82 ? 2.181 -0.028 14.552 1.00 94.38 82 THR A N 1
ATOM 678 C CA . THR A 1 82 ? 2.479 -1.456 14.378 1.00 94.38 82 THR A CA 1
ATOM 679 C C . THR A 1 82 ? 1.748 -1.999 13.160 1.00 94.38 82 THR A C 1
ATOM 681 O O . THR A 1 82 ? 0.581 -1.678 12.915 1.00 94.38 82 THR A O 1
ATOM 684 N N . PHE A 1 83 ? 2.449 -2.799 12.361 1.00 94.44 83 PHE A N 1
ATOM 685 C CA . PHE A 1 83 ? 1.938 -3.338 11.108 1.00 94.44 83 PHE A CA 1
ATOM 686 C C . PHE A 1 83 ? 2.535 -4.704 10.791 1.00 94.44 83 PHE A C 1
ATOM 688 O O . PHE A 1 83 ? 3.559 -5.115 11.341 1.00 94.44 83 PHE A O 1
ATOM 695 N N . ARG A 1 84 ? 1.879 -5.391 9.861 1.00 94.69 84 ARG A N 1
ATOM 696 C CA . ARG A 1 84 ? 2.339 -6.632 9.242 1.00 94.69 84 ARG A CA 1
ATOM 697 C C . ARG A 1 84 ? 2.630 -6.384 7.766 1.00 94.69 84 ARG A C 1
ATOM 699 O O . ARG A 1 84 ? 1.915 -5.608 7.138 1.00 94.69 84 ARG A O 1
ATOM 706 N N . GLY A 1 85 ? 3.602 -7.113 7.227 1.00 93.19 85 GLY A N 1
ATOM 707 C CA . GLY A 1 85 ? 4.035 -7.027 5.831 1.00 93.19 85 GLY A CA 1
ATOM 708 C C . GLY A 1 85 ? 5.257 -6.130 5.626 1.00 93.19 85 GLY A C 1
ATOM 709 O O . GLY A 1 85 ? 5.820 -5.638 6.604 1.00 93.19 85 GLY A O 1
ATOM 710 N N . ASP A 1 86 ? 5.665 -5.970 4.366 1.00 91.31 86 ASP A N 1
ATOM 711 C CA . ASP A 1 86 ? 6.829 -5.169 3.959 1.00 91.31 86 ASP A CA 1
ATOM 712 C C . ASP A 1 86 ? 6.397 -3.942 3.147 1.00 91.31 86 ASP A C 1
ATOM 714 O O . ASP A 1 86 ? 5.940 -2.983 3.755 1.00 91.31 86 ASP A O 1
ATOM 718 N N . ASP A 1 87 ? 6.436 -3.961 1.813 1.00 92.81 87 ASP A N 1
ATOM 719 C CA . ASP A 1 87 ? 5.916 -2.849 0.999 1.00 92.81 87 ASP A CA 1
ATOM 720 C C . ASP A 1 87 ? 4.383 -2.813 0.973 1.00 92.81 87 ASP A C 1
ATOM 722 O O . ASP A 1 87 ? 3.780 -1.747 0.925 1.00 92.81 87 ASP A O 1
ATOM 726 N N . PHE A 1 88 ? 3.727 -3.970 1.079 1.00 95.56 88 PHE A N 1
ATOM 727 C CA . PHE A 1 88 ? 2.288 -4.064 1.316 1.00 95.56 88 PHE A CA 1
ATOM 728 C C . PHE A 1 88 ? 2.042 -4.251 2.810 1.00 95.56 88 PHE A C 1
ATOM 730 O O . PHE A 1 88 ? 2.284 -5.332 3.357 1.00 95.56 88 PHE A O 1
ATOM 737 N N . ARG A 1 89 ? 1.536 -3.213 3.478 1.00 94.75 89 ARG A N 1
ATOM 738 C CA . ARG A 1 89 ? 1.320 -3.214 4.929 1.00 94.75 89 ARG A CA 1
ATOM 739 C C . ARG A 1 89 ? -0.151 -3.203 5.287 1.00 94.75 89 ARG A C 1
ATOM 741 O O . ARG A 1 89 ? -0.956 -2.508 4.673 1.00 94.75 89 ARG A O 1
ATOM 748 N N . ILE A 1 90 ? -0.477 -3.921 6.355 1.00 95.88 90 ILE A N 1
ATOM 749 C CA . ILE A 1 90 ? -1.725 -3.735 7.097 1.00 95.88 90 ILE A CA 1
ATOM 750 C C . ILE A 1 90 ? -1.348 -3.331 8.514 1.00 95.88 90 ILE A C 1
ATOM 752 O O . ILE A 1 90 ? -0.649 -4.077 9.205 1.00 95.88 90 ILE A O 1
ATOM 756 N N . TYR A 1 91 ? -1.807 -2.160 8.942 1.00 95.12 91 TYR A N 1
ATOM 757 C CA . TYR A 1 91 ? -1.572 -1.687 10.300 1.00 95.12 91 TYR A CA 1
ATOM 758 C C . TYR A 1 91 ? -2.544 -2.342 11.275 1.00 95.12 91 TYR A C 1
ATOM 760 O O . TYR A 1 91 ? -3.759 -2.322 11.075 1.00 95.12 91 TYR A O 1
ATOM 768 N N . ASP A 1 92 ? -1.988 -2.860 12.365 1.00 92.25 92 ASP A N 1
ATOM 769 C CA . ASP A 1 92 ? -2.749 -3.280 13.539 1.00 92.25 92 ASP A CA 1
ATOM 770 C C . ASP A 1 92 ? -2.960 -2.081 14.490 1.00 92.25 92 ASP A C 1
ATOM 772 O O . ASP A 1 92 ? -3.958 -2.019 15.208 1.00 92.25 92 ASP A O 1
ATOM 776 N N . GLN A 1 93 ? -2.066 -1.083 14.436 1.00 92.69 93 GLN A N 1
ATOM 777 C CA . GLN A 1 93 ? -2.171 0.190 15.152 1.00 92.69 93 GLN A CA 1
ATOM 778 C C . GLN A 1 93 ? -1.560 1.323 14.320 1.00 92.69 93 GLN A C 1
ATOM 780 O O . GLN A 1 93 ? -0.413 1.222 13.884 1.00 92.69 93 GLN A O 1
ATOM 785 N N . SER A 1 94 ? -2.293 2.422 14.119 1.00 93.94 94 SER A N 1
ATOM 786 C CA . SER A 1 94 ? -1.743 3.622 13.483 1.00 93.94 94 SER A CA 1
ATOM 787 C C . SER A 1 94 ? -2.382 4.907 14.000 1.00 93.94 94 SER A C 1
ATOM 789 O O . SER A 1 94 ? -3.572 4.948 14.315 1.00 93.94 94 SER A O 1
ATOM 791 N N . THR A 1 95 ? -1.610 5.995 14.019 1.00 92.00 95 THR A N 1
ATOM 792 C CA . THR A 1 95 ? -2.134 7.330 14.360 1.00 92.00 95 THR A CA 1
ATOM 793 C C . THR A 1 95 ? -3.271 7.764 13.427 1.00 92.00 95 THR A C 1
ATOM 795 O O . THR A 1 95 ? -4.194 8.457 13.856 1.00 92.00 95 THR A O 1
ATOM 798 N N . LEU A 1 96 ? -3.233 7.335 12.159 1.00 91.56 96 LEU A N 1
ATOM 799 C CA . LEU A 1 96 ? -4.285 7.614 11.185 1.00 91.56 96 LEU A CA 1
ATOM 800 C C . LEU A 1 96 ? -5.597 6.905 11.559 1.00 91.56 96 LEU A C 1
ATOM 802 O O . LEU A 1 96 ? -6.651 7.540 11.557 1.00 91.56 96 LEU A O 1
ATOM 806 N N . LEU A 1 97 ? -5.537 5.627 11.951 1.00 90.81 97 LEU A N 1
ATOM 807 C CA . LEU A 1 97 ? -6.705 4.903 12.462 1.00 90.81 97 LEU A CA 1
ATOM 808 C C . LEU A 1 97 ? -7.275 5.582 13.705 1.00 90.81 97 LEU A C 1
ATOM 810 O O . LEU A 1 97 ? -8.483 5.793 13.786 1.00 90.81 97 LEU A O 1
ATOM 814 N N . ASP A 1 98 ? -6.419 5.971 14.651 1.00 90.69 98 ASP A N 1
ATOM 815 C CA . ASP A 1 98 ? -6.860 6.630 15.883 1.00 90.69 98 ASP A CA 1
ATOM 816 C C . ASP A 1 98 ? -7.578 7.948 15.616 1.00 90.69 98 ASP A C 1
ATOM 818 O O . ASP A 1 98 ? -8.572 8.260 16.273 1.00 90.69 98 ASP A O 1
ATOM 822 N N . TYR A 1 99 ? -7.071 8.730 14.662 1.00 90.50 99 TYR A N 1
ATOM 823 C CA . TYR A 1 99 ? -7.704 9.968 14.234 1.00 90.50 99 TYR A CA 1
ATOM 824 C C . TYR A 1 99 ? -9.113 9.700 13.692 1.00 90.50 99 TYR A C 1
ATOM 826 O O . TYR A 1 99 ? -10.079 10.292 14.175 1.00 90.50 99 TYR A O 1
ATOM 834 N N . PHE A 1 100 ? -9.261 8.748 12.767 1.00 87.81 100 PHE A N 1
ATOM 835 C CA . PHE A 1 100 ? -10.570 8.424 12.197 1.00 87.81 100 PHE A CA 1
ATOM 836 C C . PHE A 1 100 ? -11.534 7.820 13.219 1.00 87.81 100 PHE A C 1
ATOM 838 O O . PHE A 1 100 ? -12.714 8.159 13.207 1.00 87.81 100 PHE A O 1
ATOM 845 N N . TYR A 1 101 ? -11.060 6.985 14.145 1.00 84.44 101 TYR A N 1
ATOM 846 C CA . TYR A 1 101 ? -11.916 6.456 15.207 1.00 84.44 101 TYR A CA 1
ATOM 847 C C . TYR A 1 101 ? -12.404 7.539 16.174 1.00 84.44 101 TYR A C 1
ATOM 849 O O . TYR A 1 101 ? -13.525 7.436 16.675 1.00 84.44 101 TYR A O 1
ATOM 857 N N . LYS A 1 102 ? -11.596 8.573 16.435 1.00 85.88 102 LYS A N 1
ATOM 858 C CA . LYS A 1 102 ? -11.985 9.701 17.295 1.00 85.88 102 LYS A CA 1
ATOM 859 C C . LYS A 1 102 ? -12.971 10.639 16.606 1.00 85.88 102 LYS A C 1
ATOM 861 O O . LYS A 1 102 ? -13.979 10.994 17.209 1.00 85.88 102 LYS A O 1
ATOM 866 N N . GLU A 1 103 ? -12.700 11.013 15.360 1.00 82.06 103 GLU A N 1
ATOM 867 C CA . GLU A 1 103 ? -13.491 12.020 14.639 1.00 82.06 103 GLU A CA 1
ATOM 868 C C . GLU A 1 103 ? -14.719 11.430 13.925 1.00 82.06 103 GLU A C 1
ATOM 870 O O . GLU A 1 103 ? -15.685 12.141 13.657 1.00 82.06 103 GLU A O 1
ATOM 875 N N . ASN A 1 104 ? -14.709 10.130 13.608 1.00 70.25 104 ASN A N 1
ATOM 876 C CA . ASN A 1 104 ? -15.671 9.502 12.699 1.00 70.25 104 ASN A CA 1
ATOM 877 C C . ASN A 1 104 ? -16.269 8.199 13.264 1.00 70.25 104 ASN A C 1
ATOM 879 O O . ASN A 1 104 ? -16.388 7.175 12.589 1.00 70.25 104 ASN A O 1
ATOM 883 N N . ASN A 1 105 ? -16.683 8.240 14.535 1.00 65.12 105 ASN A N 1
ATOM 884 C CA . ASN A 1 105 ? -17.272 7.092 15.239 1.00 65.12 105 ASN A CA 1
ATOM 885 C C . ASN A 1 105 ? -18.580 6.571 14.587 1.00 65.12 105 ASN A C 1
ATOM 887 O O . ASN A 1 105 ? -18.913 5.396 14.730 1.00 65.12 105 ASN A O 1
ATOM 891 N N . LEU A 1 106 ? -19.274 7.408 13.802 1.00 63.69 106 LEU A N 1
ATOM 892 C CA . LEU A 1 106 ? -20.484 7.044 13.048 1.00 63.69 106 LEU A CA 1
ATOM 893 C C . LEU A 1 106 ? -20.269 5.847 12.120 1.00 63.69 106 LEU A C 1
ATOM 895 O O . LEU A 1 106 ? -21.130 4.980 12.017 1.00 63.69 106 LEU A O 1
ATOM 899 N N . ALA A 1 107 ? -19.122 5.763 11.453 1.00 64.44 107 ALA A N 1
ATOM 900 C CA . ALA A 1 107 ? -18.892 4.700 10.488 1.00 64.44 107 ALA A CA 1
ATOM 901 C C . ALA A 1 107 ? -18.702 3.330 11.180 1.00 64.44 107 ALA A C 1
ATOM 903 O O . ALA A 1 107 ? -19.188 2.311 10.691 1.00 64.44 107 ALA A O 1
ATOM 904 N N . ARG A 1 108 ? -18.129 3.304 12.393 1.00 65.12 108 ARG A N 1
ATOM 905 C CA . ARG A 1 108 ? -18.083 2.088 13.224 1.00 65.12 108 ARG A CA 1
ATOM 906 C C . ARG A 1 108 ? -19.479 1.660 13.692 1.00 65.12 108 ARG A C 1
ATOM 908 O O . ARG A 1 108 ? -19.762 0.467 13.749 1.00 65.12 108 ARG A O 1
ATOM 915 N N . GLU A 1 109 ? -20.343 2.623 14.007 1.00 68.31 109 GLU A N 1
ATOM 916 C CA . GLU A 1 109 ? -21.730 2.373 14.423 1.00 68.31 109 GLU A CA 1
ATOM 917 C C . GLU A 1 109 ? -22.621 1.891 13.266 1.00 68.31 109 GLU A C 1
ATOM 919 O O . GLU A 1 109 ? -23.518 1.081 13.486 1.00 68.31 109 GLU A O 1
ATOM 924 N N . LEU A 1 110 ? -22.370 2.359 12.039 1.00 67.56 110 LEU A N 1
ATOM 925 C CA . LEU A 1 110 ? -23.201 2.065 10.868 1.00 67.56 110 LEU A CA 1
ATOM 926 C C . LEU A 1 110 ? -22.818 0.770 10.146 1.00 67.56 110 LEU A C 1
ATOM 928 O O . LEU A 1 110 ? -23.708 0.045 9.703 1.00 67.56 110 LEU A O 1
ATOM 932 N N . PHE A 1 111 ? -21.523 0.484 9.999 1.00 67.50 111 PHE A N 1
ATOM 933 C CA . PHE A 1 111 ? -21.063 -0.621 9.152 1.00 67.50 111 PHE A CA 1
ATOM 934 C C . PHE A 1 111 ? -20.776 -1.909 9.928 1.00 67.50 111 PHE A C 1
ATOM 936 O O . PHE A 1 111 ? -20.710 -2.968 9.317 1.00 67.50 111 PHE A O 1
ATOM 943 N N . ASN A 1 112 ? -20.644 -1.847 11.262 1.00 71.62 112 ASN A N 1
ATOM 944 C CA . ASN A 1 112 ? -20.299 -2.984 12.131 1.00 71.62 112 ASN A CA 1
ATOM 945 C C . ASN A 1 112 ? -19.070 -3.796 11.650 1.00 71.62 112 ASN A C 1
ATOM 947 O O . ASN A 1 112 ? -18.880 -4.948 12.041 1.00 71.62 112 ASN A O 1
ATOM 951 N N . GLU A 1 113 ? -18.225 -3.182 10.821 1.00 74.19 113 GLU A N 1
ATOM 952 C CA . GLU A 1 113 ? -16.977 -3.729 10.302 1.00 74.19 113 GLU A CA 1
ATOM 953 C C . GLU A 1 113 ? -15.809 -2.847 10.763 1.00 74.19 113 GLU A C 1
ATOM 955 O O . GLU A 1 113 ? -15.952 -1.621 10.862 1.00 74.19 113 GLU A O 1
ATOM 960 N N . PRO A 1 114 ? -14.651 -3.443 11.100 1.00 81.94 114 PRO A N 1
ATOM 961 C CA . PRO A 1 114 ? -13.485 -2.675 11.502 1.00 81.94 114 PRO A CA 1
ATOM 962 C C . PRO A 1 114 ? -12.926 -1.899 10.307 1.00 81.94 114 PRO A C 1
ATOM 964 O O . PRO A 1 114 ? -12.811 -2.429 9.205 1.00 81.94 114 PRO A O 1
ATOM 967 N N . LEU A 1 115 ? -12.532 -0.648 10.545 1.00 89.44 115 LEU A N 1
ATOM 968 C CA . LEU A 1 115 ? -11.792 0.127 9.558 1.00 89.44 115 LEU A CA 1
ATOM 969 C C . LEU A 1 115 ? -10.365 -0.421 9.482 1.00 89.44 115 LEU A C 1
ATOM 971 O O . LEU A 1 115 ? -9.678 -0.498 10.505 1.00 89.44 115 LEU A O 1
ATOM 975 N N . VAL A 1 116 ? -9.931 -0.802 8.284 1.00 93.12 116 VAL A N 1
ATOM 976 C CA . VAL A 1 116 ? -8.601 -1.356 8.023 1.00 93.12 116 VAL A CA 1
ATOM 977 C C . VAL A 1 116 ? -7.717 -0.277 7.420 1.00 93.12 116 VAL A C 1
ATOM 979 O O . VAL A 1 116 ? -8.139 0.441 6.517 1.00 93.12 116 VAL A O 1
ATOM 982 N N . HIS A 1 117 ? -6.482 -0.184 7.907 1.00 95.75 117 HIS A N 1
ATOM 983 C CA . HIS A 1 117 ? -5.462 0.684 7.337 1.00 95.75 117 HIS A CA 1
ATOM 984 C C . HIS A 1 117 ? -4.468 -0.138 6.524 1.00 95.75 117 HIS A C 1
ATOM 986 O O . HIS A 1 117 ? -3.645 -0.864 7.084 1.00 95.75 117 HIS A O 1
ATOM 992 N N . ASN A 1 118 ? -4.576 -0.011 5.207 1.00 96.62 118 ASN A N 1
ATOM 993 C CA . ASN A 1 118 ? -3.642 -0.571 4.244 1.00 96.62 118 ASN A CA 1
ATOM 994 C C . ASN A 1 118 ? -2.636 0.509 3.866 1.00 96.62 118 ASN A C 1
ATOM 996 O O . ASN A 1 118 ? -3.008 1.675 3.754 1.00 96.62 118 ASN A O 1
ATOM 1000 N N . MET A 1 119 ? -1.391 0.126 3.632 1.00 95.75 119 MET A N 1
ATOM 1001 C CA . MET A 1 119 ? -0.371 1.041 3.143 1.00 95.75 119 MET A CA 1
ATOM 1002 C C . MET A 1 119 ? 0.494 0.371 2.089 1.00 95.75 119 MET A C 1
ATOM 1004 O O . MET A 1 119 ? 0.727 -0.838 2.141 1.00 95.75 119 MET A O 1
ATOM 1008 N N . LEU A 1 120 ? 0.926 1.181 1.131 1.00 96.25 120 LEU A N 1
ATOM 1009 C CA . LEU A 1 120 ? 1.885 0.823 0.102 1.00 96.25 120 LEU A CA 1
ATOM 1010 C C . LEU A 1 120 ? 3.145 1.662 0.310 1.00 96.25 120 LEU A C 1
ATOM 1012 O O . LEU A 1 120 ? 3.092 2.892 0.229 1.00 96.25 120 LEU A O 1
ATOM 1016 N N . GLY A 1 121 ? 4.253 0.987 0.599 1.00 94.19 121 GLY A N 1
ATOM 1017 C CA . GLY A 1 121 ? 5.595 1.546 0.579 1.00 94.19 121 GLY A CA 1
ATOM 1018 C C . GLY A 1 121 ? 6.093 1.545 -0.855 1.00 94.19 121 GLY A C 1
ATOM 1019 O O . GLY A 1 121 ? 6.523 0.517 -1.368 1.00 94.19 121 GLY A O 1
ATOM 1020 N N . CYS A 1 122 ? 5.978 2.681 -1.527 1.00 94.19 122 CYS A N 1
ATOM 1021 C CA . CYS A 1 122 ? 6.549 2.884 -2.848 1.00 94.19 122 CYS A CA 1
ATOM 1022 C C . CYS A 1 122 ? 7.862 3.661 -2.732 1.00 94.19 122 CYS A C 1
ATOM 1024 O O . CYS A 1 122 ? 8.157 4.302 -1.722 1.00 94.19 122 CYS A O 1
ATOM 1026 N N . HIS A 1 123 ? 8.665 3.622 -3.789 1.00 88.38 123 HIS A N 1
ATOM 1027 C CA . HIS A 1 123 ? 9.879 4.409 -3.885 1.00 88.38 123 HIS A CA 1
ATOM 1028 C C . HIS A 1 123 ? 9.534 5.896 -3.741 1.00 88.38 123 HIS A C 1
ATOM 1030 O O . HIS A 1 123 ? 8.743 6.433 -4.516 1.00 88.38 123 HIS A O 1
ATOM 1036 N N . ASP A 1 124 ? 10.086 6.531 -2.705 1.00 87.31 124 ASP A N 1
ATOM 1037 C CA . ASP A 1 124 ? 9.885 7.937 -2.327 1.00 87.31 124 ASP A CA 1
ATOM 1038 C C . ASP A 1 124 ? 8.439 8.354 -1.994 1.00 87.31 124 ASP A C 1
ATOM 1040 O O . ASP A 1 124 ? 8.186 9.528 -1.707 1.00 87.31 124 ASP A O 1
ATOM 1044 N N . ILE A 1 125 ? 7.480 7.421 -1.986 1.00 93.62 125 ILE A N 1
ATOM 1045 C CA . ILE A 1 125 ? 6.059 7.699 -1.762 1.00 93.62 125 ILE A CA 1
ATOM 1046 C C . ILE A 1 125 ? 5.440 6.637 -0.854 1.00 93.62 125 ILE A C 1
ATOM 1048 O O . ILE A 1 125 ? 5.522 5.444 -1.114 1.00 93.62 125 ILE A O 1
ATOM 1052 N N . ILE A 1 126 ? 4.705 7.086 0.156 1.00 94.94 126 ILE A N 1
ATOM 1053 C CA . ILE A 1 126 ? 3.772 6.261 0.920 1.00 94.94 126 ILE A CA 1
ATOM 1054 C C . ILE A 1 126 ? 2.363 6.520 0.408 1.00 94.94 126 ILE A C 1
ATOM 1056 O O . ILE A 1 126 ? 1.951 7.678 0.271 1.00 94.94 126 ILE A O 1
ATOM 1060 N N . VAL A 1 127 ? 1.603 5.449 0.197 1.00 97.31 127 VAL A N 1
ATOM 1061 C CA . VAL A 1 127 ? 0.156 5.532 -0.016 1.00 97.31 127 VAL A CA 1
ATOM 1062 C C . VAL A 1 127 ? -0.554 4.862 1.150 1.00 97.31 127 VAL A C 1
ATOM 1064 O O . VAL A 1 127 ? -0.535 3.641 1.255 1.00 97.31 127 VAL A O 1
ATOM 1067 N N . ASP A 1 128 ? -1.202 5.646 2.005 1.00 97.00 128 ASP A N 1
ATOM 1068 C CA . ASP A 1 128 ? -2.059 5.151 3.085 1.00 97.00 128 ASP A CA 1
ATOM 1069 C C . ASP A 1 128 ? -3.516 5.106 2.607 1.00 97.00 128 ASP A C 1
ATOM 1071 O O . ASP A 1 128 ? -4.021 6.077 2.040 1.00 97.00 128 ASP A O 1
ATOM 1075 N N . ILE A 1 129 ? -4.225 4.004 2.853 1.00 97.19 129 ILE A N 1
ATOM 1076 C CA . ILE A 1 129 ? -5.628 3.810 2.474 1.00 97.19 129 ILE A CA 1
ATOM 1077 C C . ILE A 1 129 ? -6.407 3.234 3.655 1.00 97.19 129 ILE A C 1
ATOM 1079 O O . ILE A 1 129 ? -6.095 2.155 4.163 1.00 97.19 129 ILE A O 1
ATOM 1083 N N . LEU A 1 130 ? -7.478 3.920 4.057 1.00 94.69 130 LEU A N 1
ATOM 1084 C CA . LEU A 1 130 ? -8.451 3.379 5.004 1.00 94.69 130 LEU A CA 1
ATOM 1085 C C . LEU A 1 130 ? -9.641 2.791 4.251 1.00 94.69 130 LEU A C 1
ATOM 1087 O O . LEU A 1 130 ? -10.255 3.483 3.436 1.00 94.69 130 LEU A O 1
ATOM 1091 N N . SER A 1 131 ? -10.002 1.543 4.538 1.00 92.88 131 SER A N 1
ATOM 1092 C CA . SER A 1 131 ? -11.108 0.848 3.869 1.00 92.88 131 SER A CA 1
ATOM 1093 C C . SER A 1 131 ? -11.870 -0.091 4.801 1.00 92.88 131 SER A C 1
ATOM 1095 O O . SER A 1 131 ? -11.325 -0.594 5.782 1.00 92.88 131 SER A O 1
ATOM 1097 N N . TYR A 1 132 ? -13.144 -0.329 4.481 1.00 88.06 132 TYR A N 1
ATOM 1098 C CA . TYR A 1 132 ? -13.952 -1.371 5.133 1.00 88.06 132 TYR A CA 1
ATOM 1099 C C . TYR A 1 132 ? -13.841 -2.710 4.405 1.00 88.06 132 TYR A C 1
ATOM 1101 O O . TYR A 1 132 ? -13.871 -3.768 5.020 1.00 88.06 132 TYR A O 1
ATOM 1109 N N . SER A 1 133 ? -13.632 -2.669 3.089 1.00 87.88 133 SER A N 1
ATOM 1110 C CA . SER A 1 133 ? -13.425 -3.859 2.271 1.00 87.88 133 SER A CA 1
ATOM 1111 C C . SER A 1 133 ? -11.941 -4.164 2.073 1.00 87.88 133 SER A C 1
ATOM 1113 O O . SER A 1 133 ? -11.133 -3.249 1.881 1.00 87.88 133 SER A O 1
ATOM 1115 N N . GLU A 1 134 ? -11.604 -5.453 2.019 1.00 89.94 134 GLU A N 1
ATOM 1116 C CA . GLU A 1 134 ? -10.309 -5.915 1.511 1.00 89.94 134 GLU A CA 1
ATOM 1117 C C . GLU A 1 134 ? -10.194 -5.574 0.013 1.00 89.94 134 GLU A C 1
ATOM 1119 O O . GLU A 1 134 ? -11.146 -5.838 -0.732 1.00 89.94 134 GLU A O 1
ATOM 1124 N N . PRO A 1 135 ? -9.082 -4.967 -0.442 1.00 94.50 135 PRO A N 1
ATOM 1125 C CA . PRO A 1 135 ? -8.926 -4.650 -1.850 1.00 94.50 135 PRO A CA 1
ATOM 1126 C C . PRO A 1 135 ? -8.589 -5.894 -2.675 1.00 94.50 135 PRO A C 1
ATOM 1128 O O . PRO A 1 135 ? -8.026 -6.875 -2.175 1.00 94.50 135 PRO A O 1
ATOM 1131 N N . VAL A 1 136 ? -8.912 -5.826 -3.962 1.00 94.38 136 VAL A N 1
ATOM 1132 C CA . VAL A 1 136 ? -8.589 -6.859 -4.950 1.00 94.38 136 VAL A CA 1
ATOM 1133 C C . VAL A 1 136 ? -7.424 -6.375 -5.794 1.00 94.38 136 VAL A C 1
ATOM 1135 O O . VAL A 1 136 ? -7.450 -5.262 -6.309 1.00 94.38 136 VAL A O 1
ATOM 1138 N N . ILE A 1 137 ? -6.408 -7.218 -5.947 1.00 95.31 137 ILE A N 1
ATOM 1139 C CA . ILE A 1 137 ? -5.237 -6.917 -6.764 1.00 95.31 137 ILE A CA 1
ATOM 1140 C C . ILE A 1 137 ? -5.355 -7.652 -8.094 1.00 95.31 137 ILE A C 1
ATOM 1142 O O . ILE A 1 137 ? -5.618 -8.857 -8.131 1.00 95.31 137 ILE A O 1
ATOM 1146 N N . THR A 1 138 ? -5.142 -6.944 -9.195 1.00 95.38 138 THR A N 1
ATOM 1147 C CA . THR A 1 138 ? -5.064 -7.534 -10.533 1.00 95.38 138 THR A CA 1
ATOM 1148 C C . THR A 1 138 ? -3.820 -7.037 -11.239 1.00 95.38 138 THR A C 1
ATOM 1150 O O . THR A 1 138 ? -3.595 -5.832 -11.309 1.00 95.38 138 THR A O 1
ATOM 1153 N N . GLU A 1 139 ? -3.047 -7.966 -11.785 1.00 95.12 139 GLU A N 1
ATOM 1154 C CA . GLU A 1 139 ? -2.008 -7.651 -12.759 1.00 95.12 139 GLU A CA 1
ATOM 1155 C C . GLU A 1 139 ? -2.651 -7.062 -14.020 1.00 95.12 139 GLU A C 1
ATOM 1157 O O . GLU A 1 139 ? -3.732 -7.497 -14.435 1.00 95.12 139 GLU A O 1
ATOM 1162 N N . VAL A 1 140 ? -2.020 -6.031 -14.572 1.00 92.44 140 VAL A N 1
ATOM 1163 C CA . VAL A 1 140 ? -2.402 -5.424 -15.844 1.00 92.44 140 VAL A CA 1
ATOM 1164 C C . VAL A 1 140 ? -1.585 -6.107 -16.927 1.00 92.44 140 VAL A C 1
ATOM 1166 O O . VAL A 1 140 ? -0.358 -6.049 -16.898 1.00 92.44 140 VAL A O 1
ATOM 1169 N N . ASP A 1 141 ? -2.267 -6.757 -17.865 1.00 78.25 141 ASP A N 1
ATOM 1170 C CA . ASP A 1 141 ? -1.604 -7.354 -19.019 1.00 78.25 141 ASP A CA 1
ATOM 1171 C C . ASP A 1 141 ? -0.910 -6.246 -19.831 1.00 78.25 141 ASP A C 1
ATOM 1173 O O . ASP A 1 141 ? -1.510 -5.205 -20.110 1.00 78.25 141 ASP A O 1
ATOM 1177 N N . ALA A 1 142 ? 0.353 -6.464 -20.205 1.00 61.16 142 ALA A N 1
ATOM 1178 C CA . ALA A 1 142 ? 1.032 -5.600 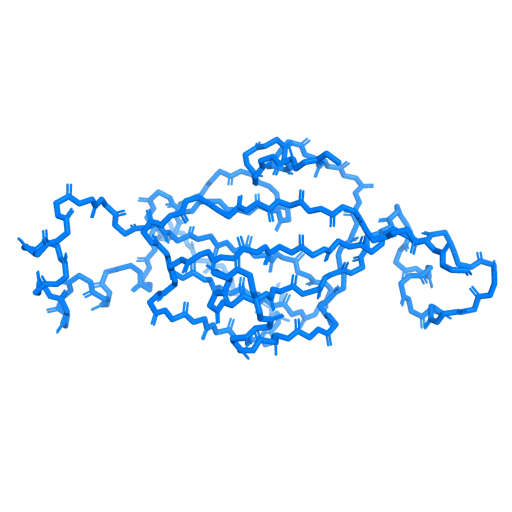-21.164 1.00 61.16 142 ALA A CA 1
ATOM 1179 C C . ALA A 1 142 ? 0.342 -5.743 -22.534 1.00 61.16 142 ALA A C 1
ATOM 1181 O O . ALA A 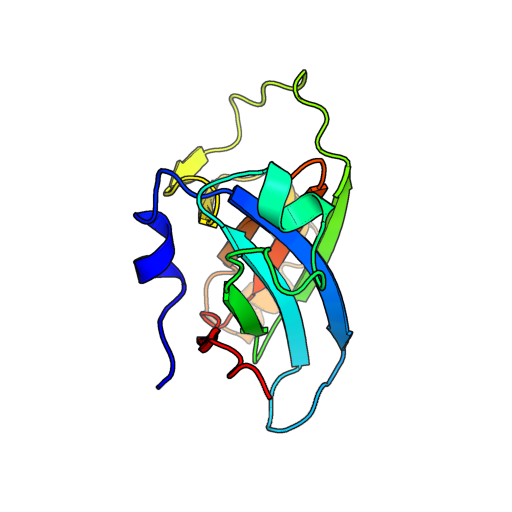1 142 ? 0.241 -6.858 -23.052 1.00 61.16 142 ALA A O 1
ATOM 1182 N N . GLU A 1 143 ? -0.163 -4.635 -23.088 1.00 45.72 143 GLU A N 1
ATOM 1183 C CA . GLU A 1 143 ? -0.691 -4.579 -24.464 1.00 45.72 143 GLU A CA 1
ATOM 1184 C C . GLU A 1 143 ? 0.408 -4.746 -25.524 1.00 45.72 143 GLU A C 1
ATOM 1186 O O . GLU A 1 143 ? 1.519 -4.193 -25.342 1.00 45.72 143 GLU A O 1
#

Sequence (143 aa):
MGMRFKDFMQDTGHYLSFEQALLAPENGVNLRIVVNRSREVADLLIHPHPDADVTTYNIDFPYYVTYMVTVEDYTRWNDYNTFRGDDFRIYDQSTLLDYFYKENNLARELFNEPLVHNMLGCHDIIVDILSYSEPVITEVDAE